Protein AF-A0A158KVC2-F1 (afdb_monomer_lite)

Secondary structure (DSSP, 8-state):
---------PPP----GGGS-S----HHHHHH-HHHHHHHHIIIII----SSHHHHHHHHHHTHHHHHHHHHHHTT---SS--------

Radius of gyration: 24.12 Å; chains: 1; bounding box: 81×36×37 Å

Organism: NCBI:txid326476

Seque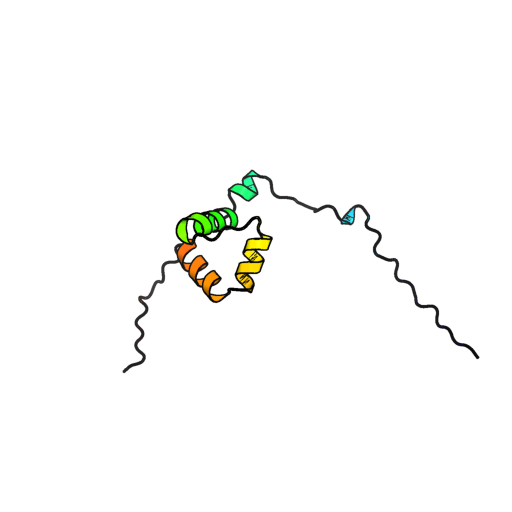nce (89 aa):
MNHSSPLLQLPEPQSTAQDMPVWMPSADTVASARVTQFMQWLSSQRKLSFGDYDGLWRWSVDHIDAFWSALWDGAEIISAEPSEVSWLR

Structure (mmCIF, N/CA/C/O backbone):
data_AF-A0A158KVC2-F1
#
_entry.id   AF-A0A158KVC2-F1
#
loop_
_atom_site.group_PDB
_atom_site.id
_atom_site.type_symbol
_atom_site.label_atom_id
_atom_site.label_alt_id
_atom_site.label_comp_id
_atom_site.label_asym_id
_atom_site.label_entity_id
_atom_site.label_seq_id
_atom_site.pdbx_PDB_ins_code
_atom_site.Cartn_x
_atom_site.Cartn_y
_atom_site.Cartn_z
_atom_site.occupancy
_atom_site.B_iso_or_equiv
_atom_site.auth_seq_id
_atom_site.auth_comp_id
_atom_site.auth_asym_id
_atom_site.auth_atom_id
_atom_site.pdbx_PDB_model_num
ATOM 1 N N . MET A 1 1 ? -60.040 -26.253 -4.804 1.00 36.38 1 MET A N 1
ATOM 2 C CA . MET A 1 1 ? -58.799 -26.355 -4.012 1.00 36.38 1 MET A CA 1
ATOM 3 C C . MET A 1 1 ? -57.822 -25.320 -4.543 1.00 36.38 1 MET A C 1
ATOM 5 O O . MET A 1 1 ? -57.331 -25.496 -5.647 1.00 36.38 1 MET A O 1
ATOM 9 N N . ASN A 1 2 ? -57.620 -24.216 -3.825 1.00 38.75 2 ASN A N 1
ATOM 10 C CA . ASN A 1 2 ? -56.622 -23.203 -4.168 1.00 38.75 2 ASN A CA 1
ATOM 11 C C . ASN A 1 2 ? -55.632 -23.164 -2.998 1.00 38.75 2 ASN A C 1
ATOM 13 O O . ASN A 1 2 ? -55.975 -22.675 -1.925 1.00 38.75 2 ASN A O 1
ATOM 17 N N . HIS A 1 3 ? -54.469 -23.794 -3.156 1.00 44.81 3 HIS A N 1
ATOM 18 C CA . HIS A 1 3 ? -53.440 -23.845 -2.117 1.00 44.81 3 HIS A CA 1
ATOM 19 C C . HIS A 1 3 ? -52.438 -22.714 -2.361 1.00 44.81 3 HIS A C 1
ATOM 21 O O . HIS A 1 3 ? -51.376 -22.925 -2.937 1.00 44.81 3 HIS A O 1
ATOM 27 N N . SER A 1 4 ? -52.792 -21.498 -1.944 1.00 51.25 4 SER A N 1
ATOM 28 C CA . SER A 1 4 ? -51.819 -20.416 -1.787 1.00 51.25 4 SER A CA 1
ATOM 29 C C . SER A 1 4 ? -51.101 -20.623 -0.457 1.00 51.25 4 SER A C 1
ATOM 31 O O . SER A 1 4 ? -51.642 -20.316 0.603 1.00 51.25 4 SER A O 1
ATOM 33 N N . SER A 1 5 ? -49.902 -21.202 -0.505 1.00 57.81 5 SER A N 1
ATOM 34 C CA . SER A 1 5 ? -48.998 -21.243 0.644 1.00 57.81 5 SER A CA 1
ATOM 35 C C . SER A 1 5 ? -48.640 -19.810 1.056 1.00 57.81 5 SER A C 1
ATOM 37 O O . SER A 1 5 ? -48.219 -19.038 0.191 1.00 57.81 5 SER A O 1
ATOM 39 N N . PRO A 1 6 ? -48.776 -19.420 2.335 1.00 53.78 6 PRO A N 1
ATOM 40 C CA . PRO A 1 6 ? -48.262 -18.140 2.787 1.00 53.78 6 PRO A CA 1
ATOM 41 C C . PRO A 1 6 ? -46.736 -18.250 2.792 1.00 53.78 6 PRO A C 1
ATOM 43 O O . PRO A 1 6 ? -46.165 -19.069 3.513 1.00 53.78 6 PRO A O 1
ATOM 46 N N . LEU A 1 7 ? -46.069 -17.468 1.944 1.00 54.62 7 LEU A N 1
ATOM 47 C CA . LEU A 1 7 ? -44.629 -17.281 2.056 1.00 54.62 7 LEU A CA 1
ATOM 48 C C . LEU A 1 7 ? -44.373 -16.722 3.458 1.00 54.62 7 LEU A C 1
ATOM 50 O O . LEU A 1 7 ? -44.918 -15.679 3.816 1.00 54.62 7 LEU A O 1
ATOM 54 N N . LEU A 1 8 ? -43.594 -17.439 4.270 1.00 58.56 8 LEU A N 1
ATOM 55 C CA . LEU A 1 8 ? -43.049 -16.886 5.502 1.00 58.56 8 LEU A CA 1
ATOM 56 C C . LEU A 1 8 ? -42.189 -15.693 5.086 1.00 58.56 8 LEU A C 1
ATOM 58 O O . LEU A 1 8 ? -41.074 -15.868 4.600 1.00 58.56 8 LEU A O 1
ATOM 62 N N . GLN A 1 9 ? -42.734 -14.487 5.216 1.00 62.91 9 GLN A N 1
ATOM 63 C CA . GLN A 1 9 ? -41.961 -13.269 5.080 1.00 62.91 9 GLN A CA 1
ATOM 64 C C . GLN A 1 9 ? -40.990 -13.260 6.258 1.00 62.91 9 GLN A C 1
ATOM 66 O O . GLN A 1 9 ? -41.371 -12.966 7.391 1.00 62.91 9 GLN A O 1
ATOM 71 N N . LEU A 1 10 ? -39.752 -13.689 6.001 1.00 57.62 10 LEU A N 1
ATOM 72 C CA . LEU A 1 10 ? -38.642 -13.436 6.909 1.00 57.62 10 LEU A CA 1
ATOM 73 C C . LEU A 1 10 ? -38.671 -11.932 7.203 1.00 57.62 10 LEU A C 1
ATOM 75 O O . LEU A 1 10 ? -38.830 -11.158 6.252 1.00 57.62 10 LEU A O 1
ATOM 79 N N . PRO A 1 11 ? -38.593 -11.502 8.474 1.00 59.53 11 PRO A N 1
ATOM 80 C CA . PRO A 1 11 ? -38.485 -10.082 8.759 1.00 59.53 11 PRO A CA 1
ATOM 81 C C . PRO A 1 11 ? -37.304 -9.549 7.948 1.00 59.53 11 PRO A C 1
ATOM 83 O O . PRO A 1 11 ? -36.194 -10.074 8.058 1.00 59.53 11 PRO A O 1
ATOM 86 N N . GLU A 1 12 ? -37.559 -8.558 7.088 1.00 62.16 12 GLU A N 1
ATOM 87 C CA . GLU A 1 12 ? -36.476 -7.816 6.452 1.00 62.16 12 GLU A CA 1
ATOM 88 C C . GLU A 1 12 ? -35.562 -7.326 7.578 1.00 62.16 12 GLU A C 1
ATOM 90 O O . GLU A 1 12 ? -36.086 -6.891 8.614 1.00 62.16 12 GLU A O 1
ATOM 95 N N . PRO A 1 13 ? -34.228 -7.452 7.450 1.00 61.25 13 PRO A N 1
ATOM 96 C CA . PRO A 1 13 ? -33.329 -6.994 8.493 1.00 61.25 13 PRO A CA 1
ATOM 97 C C . PRO A 1 13 ? -33.613 -5.512 8.728 1.00 61.25 13 PRO A C 1
ATOM 99 O O . PRO A 1 13 ? -33.312 -4.660 7.897 1.00 61.25 13 PRO A O 1
ATOM 102 N N . GLN A 1 14 ? -34.264 -5.206 9.849 1.00 51.44 14 GLN A N 1
ATOM 103 C CA . GLN A 1 14 ? -34.469 -3.833 10.262 1.00 51.44 14 GLN A CA 1
ATOM 104 C C . GLN A 1 14 ? -33.086 -3.303 10.634 1.00 51.44 14 GLN A C 1
ATOM 106 O O . GLN A 1 14 ? -32.486 -3.814 11.585 1.00 51.44 14 GLN A O 1
ATOM 111 N N . SER A 1 15 ? -32.581 -2.315 9.885 1.00 63.84 15 SER A N 1
ATOM 112 C CA . SER A 1 15 ? -31.401 -1.523 10.256 1.00 63.84 15 SER A CA 1
ATOM 113 C C . SER A 1 15 ? -31.647 -0.898 11.625 1.00 63.84 15 SER A C 1
ATOM 115 O O . SER A 1 15 ? -32.242 0.167 11.775 1.00 63.84 15 SER A O 1
ATOM 117 N N . THR A 1 16 ? -31.261 -1.637 12.654 1.00 56.09 16 THR A N 1
ATOM 118 C CA . THR A 1 16 ? -31.190 -1.197 14.043 1.00 56.09 16 THR A CA 1
ATOM 119 C C . THR A 1 16 ? -29.754 -0.725 14.292 1.00 56.09 16 THR A C 1
ATOM 121 O O . THR A 1 16 ? -28.950 -0.703 13.367 1.00 56.09 16 THR A O 1
ATOM 124 N N . ALA A 1 17 ? -29.380 -0.352 15.520 1.00 58.38 17 ALA A N 1
ATOM 125 C CA . ALA A 1 17 ? -28.026 0.092 15.908 1.00 58.38 17 ALA A CA 1
ATOM 126 C C . ALA A 1 17 ? -26.846 -0.858 15.532 1.00 58.38 17 ALA A C 1
ATOM 128 O O . ALA A 1 17 ? -25.711 -0.618 15.927 1.00 58.38 17 ALA A O 1
ATOM 129 N N . GLN A 1 18 ? -27.117 -1.932 14.787 1.00 58.84 18 GLN A N 1
ATOM 130 C CA . GLN A 1 18 ? -26.216 -2.910 14.187 1.00 58.84 18 GLN A CA 1
ATOM 131 C C . GLN A 1 18 ? -25.412 -2.393 12.972 1.00 58.84 18 GLN A C 1
ATOM 133 O O . GLN A 1 18 ? -24.469 -3.067 12.578 1.00 58.84 18 GLN A O 1
ATOM 138 N N . ASP A 1 19 ? -25.732 -1.224 12.400 1.00 72.38 19 ASP A N 1
ATOM 139 C CA . ASP A 1 19 ? -24.986 -0.666 11.248 1.00 72.38 19 ASP A CA 1
ATOM 140 C C . ASP A 1 19 ? -23.799 0.232 11.642 1.00 72.38 19 ASP A C 1
ATOM 142 O O . ASP A 1 19 ? -23.043 0.693 10.785 1.00 72.38 19 ASP A O 1
ATOM 146 N N . MET A 1 20 ? -23.613 0.509 12.938 1.00 81.75 20 MET A N 1
ATOM 147 C CA . MET A 1 20 ? -22.444 1.260 13.391 1.00 81.75 20 MET A CA 1
ATOM 148 C C . MET A 1 20 ? -21.226 0.339 13.500 1.00 81.75 20 MET A C 1
ATOM 150 O O . MET A 1 20 ? -21.314 -0.717 14.134 1.00 81.75 20 MET A O 1
ATOM 154 N N . PRO A 1 21 ? -20.069 0.736 12.937 1.00 84.88 21 PRO A N 1
ATOM 155 C CA . PRO A 1 21 ? -18.862 -0.059 13.055 1.00 84.88 21 PRO A CA 1
ATOM 156 C C . PRO A 1 21 ? -18.492 -0.203 14.534 1.00 84.88 21 PRO A C 1
ATOM 158 O O . PRO A 1 21 ? -18.360 0.784 15.258 1.00 84.88 21 PRO A O 1
ATOM 161 N N . VAL A 1 22 ? -18.303 -1.450 14.976 1.00 92.38 22 VAL A N 1
ATOM 162 C CA . VAL A 1 22 ? -17.924 -1.793 16.362 1.00 92.38 22 VAL A CA 1
ATOM 163 C C . VAL A 1 22 ? -16.585 -1.152 16.754 1.00 92.38 22 VAL A C 1
ATOM 165 O O . VAL A 1 22 ? -16.290 -0.962 17.932 1.00 92.38 22 VAL A O 1
ATOM 168 N N . TRP A 1 23 ? -15.773 -0.789 15.763 1.00 92.56 23 TRP A N 1
ATOM 169 C CA . TRP A 1 23 ? -14.505 -0.104 15.937 1.00 92.56 23 TRP A CA 1
ATOM 170 C C . TRP A 1 23 ? -14.162 0.723 14.695 1.00 92.56 23 TRP A C 1
ATOM 172 O O . TRP A 1 23 ? -14.484 0.333 13.574 1.00 92.56 23 TRP A O 1
ATOM 182 N N . MET A 1 24 ? -13.455 1.834 14.899 1.00 93.25 24 MET A N 1
ATOM 183 C CA . MET A 1 24 ? -12.889 2.658 13.835 1.00 93.25 24 MET A CA 1
ATOM 184 C C . MET A 1 24 ? -11.457 3.058 14.222 1.00 93.25 24 MET A C 1
ATOM 186 O O . MET A 1 24 ? -11.233 3.424 15.382 1.00 93.25 24 MET A O 1
ATOM 190 N N . PRO A 1 25 ? -10.475 2.990 13.302 1.00 93.62 25 PRO A N 1
ATOM 191 C CA . PRO A 1 25 ? -9.113 3.406 13.608 1.00 93.62 25 PRO A CA 1
ATOM 192 C C . PRO A 1 25 ? -9.054 4.906 13.900 1.00 93.62 25 PRO A C 1
ATOM 194 O O . PRO A 1 25 ? -9.768 5.705 13.294 1.00 93.62 25 PRO A O 1
ATOM 197 N N . SER A 1 26 ? -8.152 5.302 14.800 1.00 96.69 26 SER A N 1
ATOM 198 C CA . SER A 1 26 ? -7.807 6.716 14.953 1.00 96.69 26 SER A CA 1
ATOM 199 C C . SER A 1 26 ? -7.085 7.230 13.704 1.00 96.69 26 SER A C 1
ATOM 201 O O . SER A 1 26 ? -6.467 6.458 12.967 1.00 96.69 26 SER A O 1
ATOM 203 N N . ALA A 1 27 ? -7.093 8.548 13.500 1.00 96.44 27 ALA A N 1
ATOM 204 C CA . ALA A 1 27 ? -6.339 9.176 12.415 1.00 96.44 27 ALA A CA 1
ATOM 205 C C . ALA A 1 27 ? -4.841 8.816 12.463 1.00 96.44 27 ALA A C 1
ATOM 207 O O . ALA A 1 27 ? -4.257 8.508 11.429 1.00 96.44 27 ALA A O 1
ATOM 208 N N . ASP A 1 28 ? -4.246 8.753 13.658 1.00 97.69 28 ASP A N 1
ATOM 209 C CA . ASP A 1 28 ? -2.845 8.348 13.841 1.00 97.69 28 ASP A CA 1
ATOM 210 C C . ASP A 1 28 ? -2.603 6.885 13.443 1.00 97.69 28 ASP A C 1
ATOM 212 O O . ASP A 1 28 ? -1.576 6.556 12.841 1.00 97.69 28 ASP A O 1
ATOM 216 N N . THR A 1 29 ? -3.565 5.998 13.726 1.00 96.81 29 THR A N 1
ATOM 217 C CA . THR A 1 29 ? -3.506 4.592 13.291 1.00 96.81 29 THR A CA 1
ATOM 218 C C . THR A 1 29 ? -3.520 4.508 11.768 1.00 96.81 29 THR A C 1
ATOM 220 O O . THR A 1 29 ? -2.719 3.783 11.183 1.00 96.81 29 THR A O 1
ATOM 223 N N . VAL A 1 30 ? -4.391 5.280 11.111 1.00 95.75 30 VAL A N 1
ATOM 224 C CA . VAL A 1 30 ? -4.454 5.330 9.644 1.00 95.75 30 VAL A CA 1
ATOM 225 C C . VAL A 1 30 ? -3.165 5.914 9.065 1.00 95.75 30 VAL A C 1
ATOM 227 O O . VAL A 1 30 ? -2.594 5.333 8.146 1.00 95.75 30 VAL A O 1
ATOM 230 N N . ALA A 1 31 ? -2.665 7.023 9.611 1.00 94.81 31 ALA A N 1
ATOM 231 C CA . ALA A 1 31 ? -1.468 7.696 9.110 1.00 94.81 31 ALA A CA 1
ATOM 232 C C . ALA A 1 31 ? -0.204 6.827 9.225 1.00 94.81 31 ALA A C 1
ATOM 234 O O . ALA A 1 31 ? 0.640 6.843 8.330 1.00 94.81 31 ALA A O 1
ATOM 235 N N . SER A 1 32 ? -0.083 6.048 10.304 1.00 94.94 32 SER A N 1
ATOM 236 C CA . SER A 1 32 ? 1.075 5.178 10.553 1.00 94.94 32 SER A CA 1
ATOM 237 C C . SER A 1 32 ? 0.984 3.801 9.886 1.00 94.94 32 SER A C 1
ATOM 239 O O . SER A 1 32 ? 1.990 3.090 9.820 1.00 94.94 32 SER A O 1
ATOM 241 N N . ALA A 1 33 ? -0.177 3.414 9.352 1.00 95.69 33 ALA A N 1
ATOM 242 C CA . ALA A 1 33 ? -0.364 2.114 8.721 1.00 95.69 33 ALA A CA 1
ATOM 243 C C . ALA A 1 33 ? 0.567 1.908 7.511 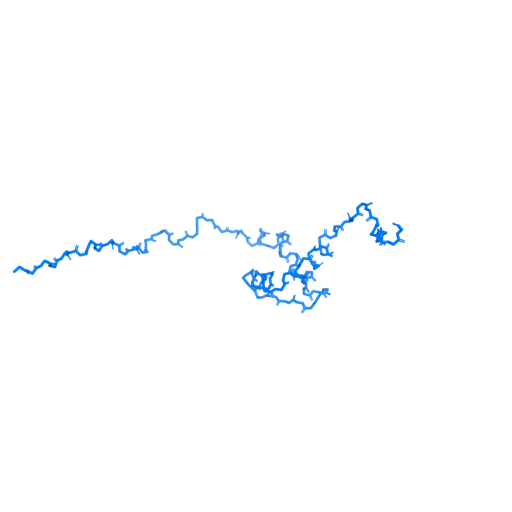1.00 95.69 33 ALA A C 1
ATOM 245 O O . ALA A 1 33 ? 0.767 2.798 6.682 1.00 95.69 33 ALA A O 1
ATOM 246 N N . ARG A 1 34 ? 1.090 0.684 7.355 1.00 94.50 34 ARG A N 1
ATOM 247 C CA . ARG A 1 34 ? 1.959 0.320 6.218 1.00 94.50 34 ARG A CA 1
ATOM 248 C C . ARG A 1 34 ? 1.271 0.504 4.867 1.00 94.50 34 ARG A C 1
ATOM 250 O O . ARG A 1 34 ? 1.917 0.918 3.914 1.00 94.50 34 ARG A O 1
ATOM 257 N N . VAL A 1 35 ? -0.035 0.241 4.789 1.00 94.81 35 VAL A N 1
ATOM 258 C CA . VAL A 1 35 ? -0.807 0.444 3.554 1.00 94.81 35 VAL A CA 1
ATOM 259 C C . VAL A 1 35 ? -0.848 1.918 3.141 1.00 94.81 35 VAL A C 1
ATOM 261 O O . VAL A 1 35 ? -0.698 2.224 1.963 1.00 94.81 35 VAL A O 1
ATOM 264 N N . THR A 1 36 ? -0.940 2.841 4.101 1.00 96.12 36 THR A N 1
ATOM 265 C CA . THR A 1 36 ? -0.907 4.288 3.844 1.00 96.12 36 THR A CA 1
ATOM 266 C C . THR A 1 36 ? 0.452 4.715 3.298 1.00 96.12 36 THR A C 1
ATOM 268 O O . THR A 1 36 ? 0.523 5.436 2.304 1.00 96.12 36 THR A O 1
ATOM 271 N N . GLN A 1 37 ? 1.539 4.212 3.889 1.00 95.31 37 GLN A N 1
ATOM 272 C CA . GLN A 1 37 ? 2.900 4.450 3.392 1.00 95.31 37 GLN A CA 1
ATOM 273 C C . GLN A 1 37 ? 3.093 3.869 1.983 1.00 95.31 37 GLN A C 1
ATOM 275 O O . GLN A 1 37 ? 3.658 4.527 1.112 1.00 95.31 37 GLN A O 1
ATOM 280 N N . PHE A 1 38 ? 2.558 2.674 1.721 1.00 96.06 38 PHE A N 1
ATOM 281 C CA . PHE A 1 38 ? 2.606 2.051 0.401 1.00 96.06 38 PHE A CA 1
ATOM 282 C C . PHE A 1 38 ? 1.844 2.866 -0.658 1.00 96.06 38 PHE A C 1
ATOM 284 O O . PHE A 1 38 ? 2.372 3.092 -1.743 1.00 96.06 38 PHE A O 1
ATOM 291 N N . MET A 1 39 ? 0.656 3.396 -0.344 1.00 96.81 39 MET A N 1
ATOM 292 C CA . MET A 1 39 ? -0.082 4.294 -1.250 1.00 96.81 39 MET A CA 1
ATOM 293 C C . MET A 1 39 ? 0.699 5.582 -1.561 1.00 96.81 39 MET A C 1
ATOM 295 O O . MET A 1 39 ? 0.711 6.038 -2.706 1.00 96.81 39 MET A O 1
ATOM 299 N N . GLN A 1 40 ? 1.396 6.155 -0.574 1.00 96.31 40 GLN A N 1
ATOM 300 C CA . GLN A 1 40 ? 2.271 7.319 -0.785 1.00 96.31 40 GLN A CA 1
ATOM 301 C C . GLN A 1 40 ? 3.482 6.971 -1.664 1.00 96.31 40 GLN A C 1
ATOM 303 O O . GLN A 1 40 ? 3.850 7.727 -2.572 1.00 96.31 40 GLN A O 1
ATOM 308 N N . TRP A 1 41 ? 4.087 5.807 -1.433 1.00 96.94 41 TRP A N 1
ATOM 309 C CA . TRP A 1 41 ? 5.174 5.295 -2.258 1.00 96.94 41 TRP A CA 1
ATOM 310 C C . TRP A 1 41 ? 4.722 5.078 -3.710 1.00 96.94 41 TRP A C 1
ATOM 312 O O . TRP A 1 41 ? 5.383 5.561 -4.628 1.00 96.94 41 TRP A O 1
ATOM 322 N N . LEU A 1 42 ? 3.551 4.472 -3.934 1.00 97.50 42 LEU A N 1
ATOM 323 C CA . LEU A 1 42 ? 2.962 4.296 -5.268 1.00 97.50 42 LEU A CA 1
ATOM 324 C C . LEU A 1 42 ? 2.756 5.638 -5.983 1.00 97.50 42 LEU A C 1
ATOM 326 O O . LEU A 1 42 ? 3.095 5.772 -7.163 1.00 97.50 42 LEU A O 1
ATOM 330 N N . SER A 1 43 ? 2.282 6.658 -5.266 1.00 97.69 43 SER A N 1
ATOM 331 C CA . SER A 1 43 ? 2.101 7.998 -5.831 1.00 97.69 43 SER A CA 1
ATOM 332 C C . SER A 1 43 ? 3.434 8.624 -6.248 1.00 97.69 43 SER A C 1
ATOM 334 O O . SER A 1 43 ? 3.578 9.127 -7.368 1.00 97.69 43 SER A O 1
ATOM 336 N N . SER A 1 44 ? 4.456 8.532 -5.394 1.00 97.00 44 SER A N 1
ATOM 337 C CA . SER A 1 44 ? 5.768 9.130 -5.664 1.00 97.00 44 SER A CA 1
ATOM 338 C C . SER A 1 44 ? 6.569 8.383 -6.743 1.00 97.00 44 SER A C 1
ATOM 340 O O . SER A 1 44 ? 7.042 9.027 -7.691 1.00 97.00 44 SER A O 1
ATOM 342 N N . GLN A 1 45 ? 6.670 7.052 -6.639 1.00 96.56 45 GLN A N 1
ATOM 343 C CA . GLN A 1 45 ? 7.549 6.188 -7.441 1.00 96.56 45 GLN A CA 1
ATOM 344 C C . GLN A 1 45 ? 6.890 5.584 -8.682 1.00 96.56 45 GLN A C 1
ATOM 346 O O . GLN A 1 45 ? 7.585 5.250 -9.642 1.00 96.56 45 GLN A O 1
ATOM 351 N N . ARG A 1 46 ? 5.567 5.395 -8.670 1.00 95.19 46 ARG A N 1
ATOM 352 C CA . ARG A 1 46 ? 4.821 4.761 -9.774 1.00 95.19 46 ARG A CA 1
ATOM 353 C C . ARG A 1 46 ? 3.791 5.692 -10.414 1.00 95.19 46 ARG A C 1
ATOM 355 O O . ARG A 1 46 ? 3.186 5.316 -11.409 1.00 95.19 46 ARG A O 1
ATOM 362 N N . LYS A 1 47 ? 3.618 6.913 -9.884 1.00 97.62 47 LYS A N 1
ATOM 363 C CA . LYS A 1 47 ? 2.603 7.894 -10.321 1.00 97.62 47 LYS A CA 1
ATOM 364 C C . LYS A 1 47 ? 1.171 7.352 -10.245 1.00 97.62 47 LYS A C 1
ATOM 366 O O . LYS A 1 47 ? 0.284 7.845 -10.936 1.00 97.62 47 LYS A O 1
ATOM 371 N N . LEU A 1 48 ? 0.943 6.375 -9.368 1.00 97.50 48 LEU A N 1
ATOM 372 C CA . LEU A 1 48 ? -0.368 5.792 -9.100 1.00 97.50 48 LEU A CA 1
ATOM 373 C C . LEU A 1 48 ? -0.924 6.398 -7.817 1.00 97.50 48 LEU A C 1
ATOM 375 O O . LEU A 1 48 ? -0.316 6.276 -6.759 1.00 97.50 48 LEU A O 1
ATOM 379 N N . SER A 1 49 ? -2.065 7.074 -7.912 1.00 97.00 49 SER A N 1
ATOM 380 C CA . SER A 1 49 ? -2.728 7.692 -6.760 1.00 97.00 49 SER A CA 1
ATOM 381 C C . SER A 1 49 ? -4.159 7.186 -6.656 1.00 97.00 49 SER A C 1
ATOM 383 O O . SER A 1 49 ? -4.847 7.048 -7.666 1.00 97.00 49 SER A O 1
ATOM 385 N N . PHE A 1 50 ? -4.602 6.936 -5.429 1.00 96.56 50 PHE A N 1
ATOM 386 C CA . PHE A 1 50 ? -5.928 6.411 -5.120 1.00 96.56 50 PHE A CA 1
ATOM 387 C C . PHE A 1 50 ? -6.601 7.339 -4.109 1.00 96.56 50 PHE A C 1
ATOM 389 O O . PHE A 1 50 ? -5.921 7.910 -3.257 1.00 96.56 50 PHE A O 1
ATOM 396 N N . GLY A 1 51 ? -7.919 7.515 -4.226 1.00 93.50 51 GLY A N 1
ATOM 397 C CA . GLY A 1 51 ? -8.682 8.373 -3.312 1.00 93.50 51 GLY A CA 1
ATOM 398 C C . GLY A 1 51 ? -8.848 7.764 -1.919 1.00 93.50 51 GLY A C 1
ATOM 399 O O . GLY A 1 51 ? -8.913 8.488 -0.931 1.00 93.50 51 GLY A O 1
ATOM 400 N N . ASP A 1 52 ? -8.880 6.438 -1.848 1.00 93.62 52 ASP A N 1
ATOM 401 C CA . ASP A 1 52 ? -9.119 5.655 -0.644 1.00 93.62 52 ASP A CA 1
ATOM 402 C C . ASP A 1 52 ? -8.555 4.232 -0.802 1.00 93.62 52 ASP A C 1
ATOM 404 O O . ASP A 1 52 ? -7.956 3.866 -1.822 1.00 93.62 52 ASP A O 1
ATOM 408 N N . TYR A 1 53 ? -8.731 3.431 0.249 1.00 94.25 53 TYR A N 1
ATOM 409 C CA . TYR A 1 53 ? -8.351 2.024 0.250 1.00 94.25 53 TYR A CA 1
ATOM 410 C C . TYR A 1 53 ? -9.112 1.214 -0.811 1.00 94.25 53 TYR A C 1
ATOM 412 O O . TYR A 1 53 ? -8.514 0.346 -1.443 1.00 94.25 53 TYR A O 1
ATOM 420 N N . ASP A 1 54 ? -10.385 1.522 -1.067 1.00 97.44 54 ASP A N 1
ATOM 421 C CA . ASP A 1 54 ? -11.199 0.810 -2.061 1.00 97.44 54 ASP A CA 1
ATOM 422 C C . ASP A 1 54 ? -10.656 1.004 -3.482 1.00 97.44 54 ASP A C 1
ATOM 424 O O . ASP A 1 54 ? -10.622 0.064 -4.281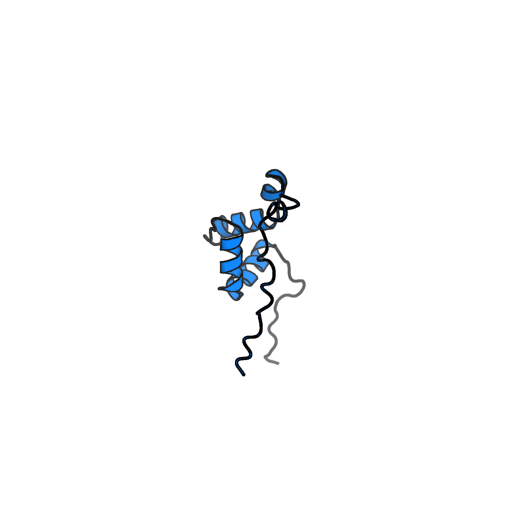 1.00 97.44 54 ASP A O 1
ATOM 428 N N . GLY A 1 55 ? -10.155 2.200 -3.795 1.00 98.06 55 GLY A N 1
ATOM 429 C CA . GLY A 1 55 ? -9.458 2.484 -5.044 1.00 98.06 55 GLY A CA 1
ATOM 430 C C . GLY A 1 55 ? -8.178 1.662 -5.207 1.00 98.06 55 GLY A C 1
ATOM 431 O O . GLY A 1 55 ? -7.944 1.114 -6.287 1.00 98.06 55 GLY A O 1
ATOM 432 N N . LEU A 1 56 ? -7.377 1.540 -4.142 1.00 98.06 56 LEU A N 1
ATOM 433 C CA . LEU A 1 56 ? -6.191 0.676 -4.133 1.00 98.06 56 LEU A CA 1
ATOM 434 C C . LEU A 1 56 ? -6.579 -0.799 -4.312 1.00 98.06 56 LEU A C 1
ATOM 436 O O . LEU A 1 56 ? -5.952 -1.500 -5.105 1.00 98.06 56 LEU A O 1
ATOM 440 N N . TRP A 1 57 ? -7.600 -1.266 -3.589 1.00 98.19 57 TRP A N 1
ATOM 441 C CA . TRP A 1 57 ? -8.078 -2.648 -3.648 1.00 98.19 57 TRP A CA 1
ATOM 442 C C . TRP A 1 57 ? -8.591 -3.016 -5.039 1.00 98.19 57 TRP A C 1
ATOM 444 O O . TRP A 1 57 ? -8.214 -4.052 -5.580 1.00 98.19 57 TRP A O 1
ATOM 454 N N . ARG A 1 58 ? -9.399 -2.153 -5.663 1.00 98.50 58 ARG A N 1
ATOM 455 C CA . ARG A 1 58 ? -9.883 -2.399 -7.026 1.00 98.50 58 ARG A CA 1
ATOM 456 C C . ARG A 1 58 ? -8.715 -2.531 -7.999 1.00 98.50 58 ARG A C 1
ATOM 458 O O . ARG A 1 58 ? -8.666 -3.463 -8.792 1.00 98.50 58 ARG A O 1
ATOM 465 N N . TRP A 1 59 ? -7.728 -1.642 -7.894 1.00 98.38 59 TRP A N 1
ATOM 466 C CA . TRP A 1 59 ? -6.529 -1.749 -8.718 1.00 98.38 59 TRP A CA 1
ATOM 467 C C . TRP A 1 59 ? -5.745 -3.041 -8.459 1.00 98.38 59 TRP A C 1
ATOM 469 O O . TRP A 1 59 ? -5.288 -3.655 -9.423 1.00 98.38 59 TRP A O 1
ATOM 479 N N . SER A 1 60 ? -5.614 -3.478 -7.202 1.00 98.25 60 SER A N 1
ATOM 480 C CA . SER A 1 60 ? -4.829 -4.671 -6.869 1.00 98.25 60 SER A CA 1
ATOM 481 C C . SER A 1 60 ? -5.406 -5.957 -7.455 1.00 98.25 60 SER A C 1
ATOM 483 O O . SER A 1 60 ? -4.639 -6.833 -7.855 1.00 98.25 60 SER A O 1
ATOM 485 N N . VAL A 1 61 ? -6.734 -6.063 -7.545 1.00 98.19 61 VAL A N 1
ATOM 486 C CA . VAL A 1 61 ? -7.404 -7.232 -8.135 1.00 98.19 61 VAL A CA 1
ATOM 487 C C . VAL A 1 61 ? -7.523 -7.136 -9.656 1.00 98.19 61 VAL A C 1
ATOM 489 O O . VAL A 1 61 ? -7.401 -8.155 -10.332 1.00 98.19 61 VAL A O 1
ATOM 492 N N . ASP A 1 62 ? -7.690 -5.929 -10.201 1.00 98.56 62 ASP A N 1
ATOM 493 C CA . ASP A 1 62 ? -7.807 -5.715 -11.649 1.00 98.56 62 ASP A CA 1
ATOM 494 C C . ASP A 1 62 ? -6.443 -5.802 -12.367 1.00 98.56 62 ASP A C 1
ATOM 496 O O . ASP A 1 62 ? -6.381 -6.168 -13.539 1.00 98.56 62 ASP A O 1
ATOM 500 N N . HIS A 1 63 ? -5.341 -5.464 -11.683 1.00 98.00 63 HIS A N 1
ATOM 501 C CA . HIS A 1 63 ? -3.985 -5.378 -12.251 1.00 98.00 63 HIS A CA 1
ATOM 502 C C . HIS A 1 63 ? -2.976 -6.193 -11.425 1.00 98.00 63 HIS A C 1
ATOM 504 O O . HIS A 1 63 ? -1.966 -5.667 -10.947 1.00 98.00 63 HIS A O 1
ATOM 510 N N . ILE A 1 64 ? -3.252 -7.489 -11.259 1.00 97.62 64 ILE A N 1
ATOM 511 C CA . ILE A 1 64 ? -2.562 -8.367 -10.301 1.00 97.62 64 ILE A CA 1
ATOM 512 C C . ILE A 1 64 ? -1.028 -8.394 -10.460 1.00 97.62 64 ILE A C 1
ATOM 514 O O . ILE A 1 64 ? -0.307 -8.288 -9.468 1.00 97.62 64 ILE A O 1
ATOM 518 N N . ASP A 1 65 ? -0.512 -8.443 -11.692 1.00 97.00 65 ASP A N 1
ATOM 519 C CA . ASP A 1 65 ? 0.936 -8.497 -11.959 1.00 97.00 65 ASP A CA 1
ATOM 520 C C . ASP A 1 65 ? 1.640 -7.183 -11.596 1.00 97.00 65 ASP A C 1
ATOM 522 O O . ASP A 1 65 ? 2.733 -7.170 -11.020 1.00 97.00 65 ASP A O 1
ATOM 526 N N . ALA A 1 66 ? 0.993 -6.056 -11.904 1.00 96.44 66 ALA A N 1
ATOM 527 C CA . ALA A 1 66 ? 1.498 -4.731 -11.567 1.00 96.44 66 ALA A CA 1
ATOM 528 C C . ALA A 1 66 ? 1.471 -4.505 -10.050 1.00 96.44 66 ALA A C 1
ATOM 530 O O . ALA A 1 66 ? 2.411 -3.925 -9.502 1.00 96.44 66 ALA A O 1
ATOM 531 N N . PHE A 1 67 ? 0.433 -5.001 -9.372 1.00 97.06 67 PHE A N 1
ATOM 532 C CA . PHE A 1 67 ? 0.326 -4.948 -7.920 1.00 97.06 67 PHE A CA 1
ATOM 533 C C . PHE A 1 67 ? 1.461 -5.708 -7.236 1.00 97.06 67 PHE A C 1
ATOM 535 O O . PHE A 1 67 ? 2.166 -5.121 -6.417 1.00 97.06 67 PHE A O 1
ATOM 542 N N . TRP A 1 68 ? 1.681 -6.978 -7.589 1.00 95.12 68 TRP A N 1
ATOM 543 C CA . TRP A 1 68 ? 2.724 -7.781 -6.945 1.00 95.12 68 TRP A CA 1
ATOM 544 C C . TRP A 1 68 ? 4.130 -7.265 -7.237 1.00 95.12 68 TRP A C 1
ATOM 546 O O . TRP A 1 68 ? 4.956 -7.234 -6.327 1.00 95.12 68 TRP A O 1
ATOM 556 N N . SER A 1 69 ? 4.381 -6.783 -8.457 1.00 94.38 69 SER A N 1
ATOM 557 C CA . SER A 1 69 ? 5.658 -6.146 -8.803 1.00 94.38 69 SER A CA 1
ATOM 558 C C . SER A 1 69 ? 5.896 -4.887 -7.962 1.00 94.38 69 SER A C 1
ATOM 560 O O . SER A 1 69 ? 6.949 -4.723 -7.351 1.00 94.38 69 SER A O 1
ATOM 562 N N . ALA A 1 70 ? 4.887 -4.017 -7.859 1.00 95.69 70 ALA A N 1
ATOM 563 C CA . ALA A 1 70 ? 4.985 -2.804 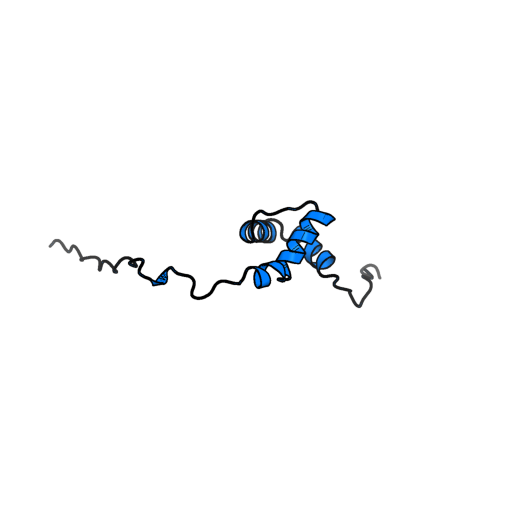-7.058 1.00 95.69 70 ALA A CA 1
ATOM 564 C C . ALA A 1 70 ? 5.126 -3.096 -5.557 1.00 95.69 70 ALA A C 1
ATOM 566 O O . ALA A 1 70 ? 5.855 -2.385 -4.868 1.00 95.69 70 ALA A O 1
ATOM 567 N N . LEU A 1 71 ? 4.446 -4.126 -5.047 1.00 93.88 71 LEU A N 1
ATOM 568 C CA . LEU A 1 71 ? 4.549 -4.537 -3.651 1.00 93.88 71 LEU A CA 1
ATOM 569 C C . LEU A 1 71 ? 5.939 -5.093 -3.334 1.00 93.88 71 LEU A C 1
ATOM 571 O O . LEU A 1 71 ? 6.486 -4.752 -2.292 1.00 93.88 71 LEU A O 1
ATOM 575 N N . TRP A 1 72 ? 6.517 -5.901 -4.225 1.00 92.00 72 TRP A N 1
ATOM 576 C CA . TRP A 1 72 ? 7.880 -6.409 -4.071 1.00 92.00 72 TRP A CA 1
ATOM 577 C C . TRP A 1 72 ? 8.894 -5.265 -3.956 1.00 92.00 72 TRP A C 1
ATOM 579 O O . TRP A 1 72 ? 9.675 -5.218 -3.004 1.00 92.00 72 TRP A O 1
ATOM 589 N N . ASP A 1 73 ? 8.817 -4.307 -4.883 1.00 91.06 73 ASP A N 1
ATOM 590 C CA . ASP A 1 73 ? 9.686 -3.130 -4.906 1.00 91.06 73 ASP A CA 1
ATOM 591 C C . ASP A 1 73 ? 9.478 -2.229 -3.677 1.00 91.06 73 ASP A C 1
ATOM 593 O O . ASP A 1 73 ? 10.439 -1.763 -3.067 1.00 91.06 73 ASP A O 1
ATOM 597 N N . GLY A 1 74 ? 8.220 -1.966 -3.312 1.00 85.44 74 GLY A N 1
ATOM 598 C CA . GLY A 1 74 ? 7.858 -1.041 -2.236 1.00 85.44 74 GLY A CA 1
ATOM 599 C C . GLY A 1 74 ? 8.014 -1.615 -0.827 1.00 85.44 74 GLY A C 1
ATOM 600 O O . GLY A 1 74 ? 8.132 -0.852 0.129 1.00 85.44 74 GLY A O 1
ATOM 601 N N . ALA A 1 75 ? 8.018 -2.941 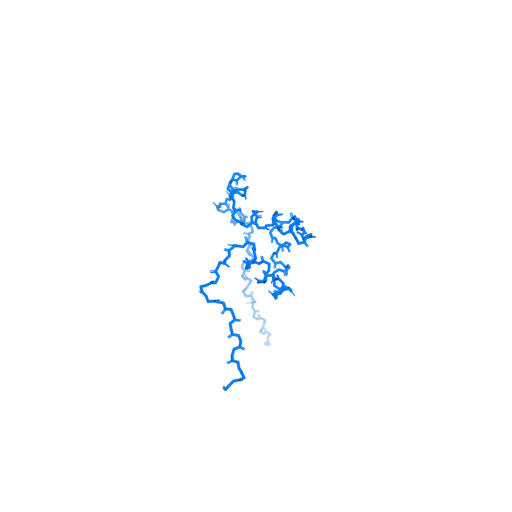-0.678 1.00 83.25 75 ALA A N 1
ATOM 602 C CA . ALA A 1 75 ? 8.278 -3.612 0.594 1.00 83.25 75 ALA A CA 1
ATOM 603 C C . ALA A 1 75 ? 9.778 -3.846 0.855 1.00 83.25 75 ALA A C 1
ATOM 605 O O . ALA A 1 75 ? 10.116 -4.410 1.895 1.00 83.25 75 ALA A O 1
ATOM 606 N N . GLU A 1 76 ? 10.653 -3.423 -0.069 1.00 76.56 76 GLU A N 1
ATOM 607 C CA . GLU A 1 76 ? 12.110 -3.612 -0.004 1.00 76.56 76 GLU A CA 1
ATOM 608 C C . GLU A 1 76 ? 12.497 -5.077 0.271 1.00 76.56 76 GLU A C 1
ATOM 610 O O . GLU A 1 76 ? 13.437 -5.375 1.011 1.00 76.56 76 GLU A O 1
ATOM 615 N N . ILE A 1 77 ? 11.745 -6.023 -0.305 1.00 73.56 77 ILE A N 1
ATOM 616 C CA . ILE A 1 77 ? 11.992 -7.453 -0.110 1.00 73.56 77 ILE A CA 1
ATOM 617 C C . ILE A 1 77 ? 13.287 -7.824 -0.842 1.00 73.56 77 ILE A C 1
ATOM 619 O O . ILE A 1 77 ? 13.356 -7.823 -2.071 1.00 73.56 77 ILE A O 1
ATOM 623 N N . ILE A 1 78 ? 14.325 -8.164 -0.075 1.00 68.12 78 ILE A N 1
ATOM 624 C CA . ILE A 1 78 ? 15.608 -8.641 -0.602 1.00 68.12 78 ILE A CA 1
ATOM 625 C C . ILE A 1 78 ? 15.517 -10.159 -0.811 1.00 68.12 78 ILE A C 1
ATOM 627 O O . ILE A 1 78 ? 15.292 -10.906 0.142 1.00 68.12 78 ILE A O 1
ATOM 631 N N . SER A 1 79 ? 15.712 -10.627 -2.049 1.00 66.06 79 SER A N 1
ATOM 632 C CA . SER A 1 79 ? 15.859 -12.061 -2.343 1.00 66.06 79 SER A CA 1
ATOM 633 C C . SER A 1 79 ? 17.242 -12.556 -1.913 1.00 66.06 79 SER A C 1
ATOM 635 O O . SER A 1 79 ? 18.245 -11.898 -2.180 1.00 66.06 79 SER A O 1
ATOM 637 N N . ALA A 1 80 ? 17.299 -13.727 -1.274 1.00 66.94 80 ALA A N 1
ATOM 638 C CA . ALA A 1 80 ? 18.550 -14.352 -0.840 1.00 66.94 80 ALA A CA 1
ATOM 639 C C . ALA A 1 80 ? 19.360 -14.974 -1.996 1.00 66.94 80 ALA A C 1
ATOM 641 O O . ALA A 1 80 ? 20.569 -15.136 -1.872 1.00 66.94 80 ALA A O 1
ATOM 642 N N . GLU A 1 81 ? 18.715 -15.283 -3.120 1.00 69.62 81 GLU A N 1
ATOM 643 C CA . GLU A 1 81 ? 19.348 -15.870 -4.304 1.00 69.62 81 GLU A CA 1
ATOM 644 C C . GLU A 1 81 ? 19.289 -14.861 -5.466 1.00 69.62 81 GLU A C 1
ATOM 646 O O . GLU A 1 81 ? 18.206 -14.317 -5.740 1.00 69.62 81 GLU A O 1
ATOM 651 N N . PRO A 1 82 ? 20.405 -14.599 -6.176 1.00 59.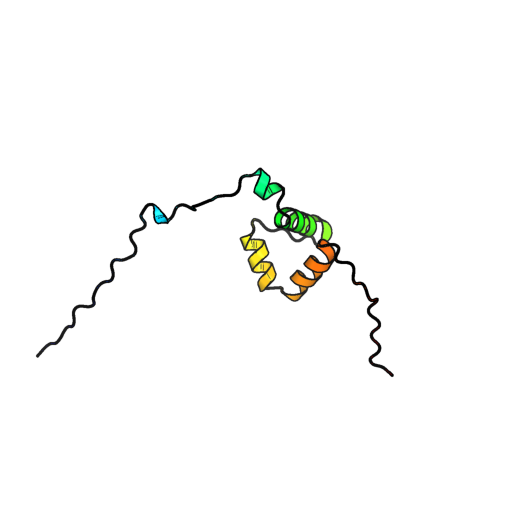16 82 PRO A N 1
ATOM 652 C CA . PRO A 1 82 ? 20.354 -13.954 -7.481 1.00 59.16 82 PRO A CA 1
ATOM 653 C C . PRO A 1 82 ? 19.529 -14.846 -8.411 1.00 59.16 82 PRO A C 1
ATOM 655 O O . PRO A 1 82 ? 19.699 -16.061 -8.407 1.00 59.16 82 PRO A O 1
ATOM 658 N N . SER A 1 83 ? 18.642 -14.278 -9.226 1.00 61.00 83 SER A N 1
ATOM 659 C CA . SER A 1 83 ? 17.907 -15.057 -10.225 1.00 61.00 83 SER A CA 1
ATOM 660 C C . SER A 1 83 ? 18.862 -15.563 -11.318 1.00 61.00 83 SER A C 1
ATOM 662 O O . SER A 1 83 ? 18.982 -14.949 -12.380 1.00 61.00 83 SER A O 1
ATOM 664 N N . GLU A 1 84 ? 19.562 -16.670 -11.077 1.00 62.22 84 GLU A N 1
ATOM 665 C CA . GLU A 1 84 ? 20.267 -17.403 -12.122 1.00 62.22 84 GLU A CA 1
ATOM 666 C C . GLU A 1 84 ? 19.240 -18.279 -12.846 1.00 62.22 84 GLU A C 1
ATOM 668 O O . GLU A 1 84 ? 18.895 -19.382 -12.424 1.00 62.22 84 GLU A O 1
ATOM 673 N N . VAL A 1 85 ? 18.691 -17.759 -13.946 1.00 63.06 85 VAL A N 1
ATOM 674 C CA . VAL A 1 85 ? 17.907 -18.558 -14.897 1.00 63.06 85 VAL A CA 1
ATOM 675 C C . VAL A 1 85 ? 18.841 -19.520 -15.633 1.00 63.06 85 VAL A C 1
ATOM 677 O O . VAL A 1 85 ? 19.247 -19.286 -16.768 1.00 63.06 85 VAL A O 1
ATOM 680 N N . SER A 1 86 ? 19.179 -20.627 -14.976 1.00 57.53 86 SER A N 1
ATOM 681 C CA . SER A 1 86 ? 19.888 -21.758 -15.574 1.00 57.53 86 SER A CA 1
ATOM 682 C C . SER A 1 86 ? 18.886 -22.805 -16.068 1.00 57.53 86 SER A C 1
ATOM 684 O O . SER A 1 86 ? 18.756 -23.886 -15.507 1.00 57.53 86 SER A O 1
ATOM 686 N N . TRP A 1 87 ? 18.136 -22.479 -17.125 1.00 58.41 87 TRP A N 1
ATOM 687 C CA . TRP A 1 87 ? 17.351 -23.475 -17.877 1.00 58.41 87 TRP A CA 1
ATOM 688 C C . TRP A 1 87 ? 17.995 -23.834 -19.226 1.00 58.41 87 TRP A C 1
ATOM 690 O O . TRP A 1 87 ? 17.319 -24.292 -20.141 1.00 58.41 87 TRP A O 1
ATOM 700 N N . LEU A 1 88 ? 19.311 -23.631 -19.366 1.00 58.78 88 LEU A N 1
ATOM 701 C CA . LEU A 1 88 ? 20.075 -23.968 -20.576 1.00 58.78 88 LEU A CA 1
ATOM 702 C C . LEU A 1 88 ? 21.384 -24.726 -20.282 1.00 58.78 88 LEU A C 1
ATOM 704 O O . LEU A 1 88 ? 22.415 -24.458 -20.904 1.00 58.78 88 LEU A O 1
ATOM 708 N N . ARG A 1 89 ? 21.345 -25.712 -19.381 1.00 47.38 89 ARG A N 1
ATOM 709 C CA . ARG A 1 89 ? 22.321 -26.813 -19.374 1.00 47.38 89 ARG A CA 1
ATOM 710 C C . ARG A 1 89 ? 21.664 -28.153 -19.107 1.00 47.38 89 ARG A C 1
ATOM 712 O O . ARG A 1 89 ? 20.758 -28.193 -18.252 1.00 47.38 89 ARG A O 1
#

Foldseek 3Di:
DDDPDPDPPDPDPDPDVVPDPPDDDDPVCCCPDPVNVLQVCCCVPVVDHAPDPVRVVVCCVVPVVVNVVSCCVSVVDDDPDDPPPPPDD

pLDDT: mean 81.77, std 18.46, range [36.38, 98.56]